Protein AF-A0AAU5LEC8-F1 (afdb_monomer_lite)

Foldseek 3Di:
DPDPQDWAWKWFQDPNDTDIWTFRDWDFDDDDDTFIWTWIDDPNDTDIDTCVRIDHDPPD

Structure (mmCIF, N/CA/C/O backbone):
data_AF-A0AAU5LEC8-F1
#
_entry.id   AF-A0AAU5LEC8-F1
#
loop_
_atom_site.group_PDB
_atom_site.id
_atom_site.type_symbol
_atom_site.label_atom_id
_atom_site.label_alt_id
_atom_site.label_comp_id
_atom_site.label_asym_id
_atom_site.label_entity_id
_atom_site.label_seq_id
_atom_site.pdbx_PDB_ins_code
_atom_site.Cartn_x
_atom_site.Cartn_y
_atom_site.Cartn_z
_atom_site.occupancy
_atom_site.B_iso_or_equiv
_atom_site.auth_seq_id
_atom_site.auth_comp_id
_atom_site.auth_asym_id
_atom_site.auth_atom_id
_atom_site.pdbx_PDB_model_num
ATOM 1 N N . MET A 1 1 ? 21.115 9.043 7.941 1.00 35.31 1 MET A N 1
ATOM 2 C CA . MET A 1 1 ? 20.939 7.599 8.210 1.00 35.31 1 MET A CA 1
ATOM 3 C C . MET A 1 1 ? 20.017 7.016 7.146 1.00 35.31 1 MET A C 1
ATOM 5 O O . MET A 1 1 ? 18.806 7.111 7.277 1.00 35.31 1 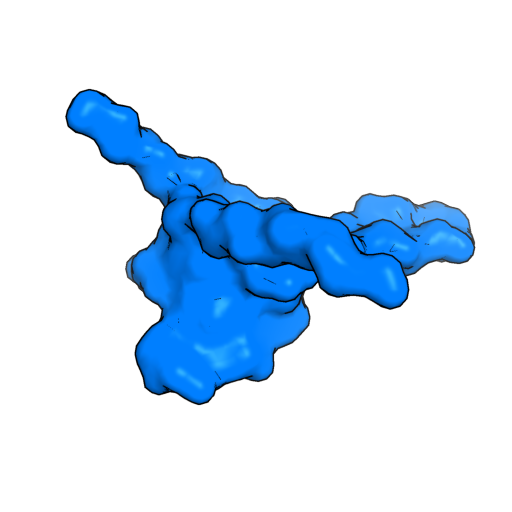MET A O 1
ATOM 9 N N . THR A 1 2 ? 20.566 6.480 6.059 1.00 40.50 2 THR A N 1
ATOM 10 C CA . THR A 1 2 ? 19.796 5.797 5.008 1.00 40.50 2 THR A CA 1
ATOM 11 C C . THR A 1 2 ? 19.586 4.351 5.450 1.00 40.50 2 THR A C 1
ATOM 13 O O . THR A 1 2 ? 20.410 3.476 5.193 1.00 40.50 2 THR A O 1
ATOM 16 N N . GLY A 1 3 ? 18.516 4.100 6.208 1.00 47.03 3 GLY A N 1
ATOM 17 C CA . GLY A 1 3 ? 18.061 2.731 6.436 1.00 47.03 3 GLY A CA 1
ATOM 18 C C . GLY A 1 3 ? 17.740 2.113 5.078 1.00 47.03 3 GLY A C 1
ATOM 19 O O . GLY A 1 3 ? 17.004 2.724 4.307 1.00 47.03 3 GLY A O 1
ATOM 20 N N . LYS A 1 4 ? 18.342 0.961 4.755 1.00 47.97 4 LYS A N 1
ATOM 21 C CA . LYS A 1 4 ? 18.119 0.255 3.487 1.00 47.97 4 LYS A CA 1
ATOM 22 C C . LYS A 1 4 ? 16.621 0.040 3.304 1.00 47.97 4 LYS A C 1
ATOM 24 O O . LYS A 1 4 ? 16.026 -0.801 3.978 1.00 47.97 4 LYS A O 1
ATOM 29 N N . TYR A 1 5 ? 16.029 0.828 2.417 1.00 61.22 5 TYR A N 1
ATOM 30 C CA . TYR A 1 5 ? 14.644 0.670 2.043 1.00 61.22 5 TYR A CA 1
ATOM 31 C C . TYR A 1 5 ? 14.566 -0.606 1.208 1.00 61.22 5 TYR A C 1
ATOM 33 O O . TYR A 1 5 ? 15.107 -0.647 0.108 1.00 61.22 5 TYR A O 1
ATOM 41 N N . ARG A 1 6 ? 14.019 -1.690 1.767 1.00 65.88 6 ARG A N 1
ATOM 42 C CA . ARG A 1 6 ? 13.788 -2.923 1.012 1.00 65.88 6 ARG A CA 1
ATOM 43 C C . ARG A 1 6 ? 12.345 -2.865 0.520 1.00 65.88 6 ARG A C 1
ATOM 45 O O . ARG A 1 6 ? 11.459 -2.998 1.367 1.00 65.88 6 ARG A O 1
ATOM 52 N N . PRO A 1 7 ? 12.106 -2.643 -0.784 1.00 74.69 7 PRO A N 1
ATOM 53 C CA . PRO A 1 7 ? 10.758 -2.673 -1.323 1.00 74.69 7 PRO A CA 1
ATOM 54 C C . PRO A 1 7 ? 10.136 -4.033 -1.014 1.00 74.69 7 PRO A C 1
ATOM 56 O O . PRO A 1 7 ? 10.794 -5.074 -1.128 1.00 74.69 7 PRO A O 1
ATOM 59 N N . VAL A 1 8 ? 8.895 -4.022 -0.535 1.00 87.81 8 VAL A N 1
ATOM 60 C CA . VAL A 1 8 ? 8.141 -5.249 -0.262 1.00 87.81 8 VAL A CA 1
ATOM 61 C C . VAL A 1 8 ? 7.032 -5.340 -1.303 1.00 87.81 8 VAL A C 1
ATOM 63 O O . VAL A 1 8 ? 6.132 -4.498 -1.252 1.00 87.81 8 VAL A O 1
ATOM 66 N N . PRO A 1 9 ? 7.066 -6.333 -2.211 1.00 91.50 9 PRO A N 1
ATOM 67 C CA . PRO A 1 9 ? 6.009 -6.512 -3.194 1.00 91.50 9 PRO A CA 1
ATOM 68 C C . PRO A 1 9 ? 4.707 -6.914 -2.496 1.00 91.50 9 PRO A C 1
ATOM 70 O O . PRO A 1 9 ? 4.676 -7.779 -1.610 1.00 91.50 9 PRO A O 1
ATOM 73 N N . VAL A 1 10 ? 3.625 -6.251 -2.880 1.00 93.25 10 VAL A N 1
ATOM 74 C CA . VAL A 1 10 ? 2.292 -6.408 -2.302 1.00 93.25 10 VAL A CA 1
ATOM 75 C C . VAL A 1 10 ? 1.217 -6.269 -3.376 1.00 93.25 10 VAL A C 1
ATOM 77 O O . VAL A 1 10 ? 1.469 -5.829 -4.497 1.00 93.25 10 VAL A O 1
ATOM 80 N N . GLN A 1 11 ? -0.016 -6.603 -3.005 1.00 95.69 11 GLN A N 1
ATOM 81 C CA . GLN A 1 11 ? -1.195 -6.133 -3.718 1.00 95.69 11 GLN A CA 1
ATOM 82 C C . GLN A 1 11 ? -1.943 -5.110 -2.872 1.00 95.69 11 GLN A C 1
ATOM 84 O O . GLN A 1 11 ? -2.168 -5.330 -1.679 1.00 95.69 11 GLN A O 1
ATOM 89 N N . ALA A 1 12 ? -2.353 -4.020 -3.509 1.00 94.19 12 ALA A N 1
ATOM 90 C CA . ALA A 1 12 ? -3.090 -2.926 -2.898 1.00 94.19 12 ALA A CA 1
ATOM 91 C C . ALA A 1 12 ? -4.481 -2.796 -3.516 1.00 94.19 12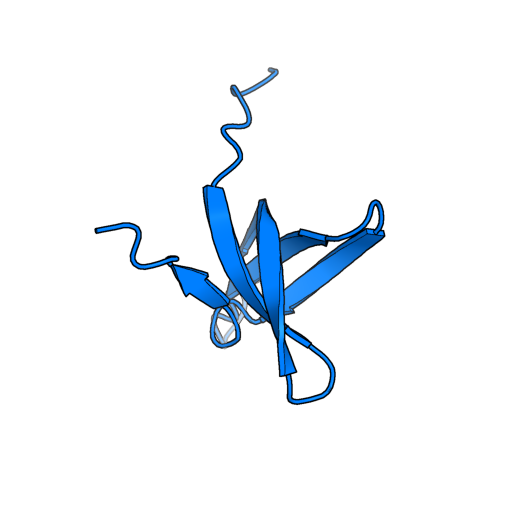 ALA A C 1
ATOM 93 O O . ALA A 1 12 ? -4.630 -2.934 -4.731 1.00 94.19 12 ALA A O 1
ATOM 94 N N . LEU A 1 13 ? -5.496 -2.553 -2.686 1.00 95.56 13 LEU A N 1
ATOM 95 C CA . LEU A 1 13 ? -6.853 -2.282 -3.143 1.00 95.56 13 LEU A CA 1
ATOM 96 C C . LEU A 1 13 ? -6.992 -0.788 -3.451 1.00 95.56 13 LEU A C 1
ATOM 98 O O . LEU A 1 13 ? -7.174 0.020 -2.545 1.00 95.56 13 LEU A O 1
ATOM 102 N N . LEU A 1 14 ? -6.928 -0.441 -4.734 1.00 92.44 14 LEU A N 1
ATOM 103 C CA . LEU A 1 14 ? -7.052 0.924 -5.244 1.00 92.44 14 LEU A CA 1
ATOM 104 C C . LEU A 1 14 ? -8.281 1.002 -6.150 1.00 92.44 14 LEU A C 1
ATOM 106 O O . LEU A 1 14 ? -8.458 0.159 -7.030 1.00 92.44 14 LEU A O 1
ATOM 110 N N . CYS A 1 15 ? -9.160 1.978 -5.917 1.00 91.19 15 CYS A N 1
ATOM 111 C CA . CYS A 1 15 ? -10.395 2.162 -6.697 1.00 91.19 15 CYS A CA 1
ATOM 112 C C . CYS A 1 15 ? -11.230 0.869 -6.859 1.00 91.19 15 CYS A C 1
ATOM 114 O O . CYS A 1 15 ? -11.790 0.605 -7.920 1.00 91.19 15 CYS A O 1
ATOM 116 N N . GLY A 1 16 ? -11.276 0.025 -5.820 1.00 94.31 16 GLY A N 1
ATOM 117 C CA . GLY A 1 16 ? -12.009 -1.249 -5.834 1.00 94.31 16 GLY A CA 1
ATOM 118 C C . GLY A 1 16 ? -11.314 -2.405 -6.567 1.00 94.31 16 GLY A C 1
ATOM 119 O O . GLY A 1 16 ? -11.897 -3.482 -6.682 1.00 94.31 16 GLY A O 1
ATOM 120 N N . ARG A 1 17 ? -10.070 -2.232 -7.033 1.00 94.50 17 ARG A N 1
ATOM 121 C CA . ARG A 1 17 ? -9.288 -3.262 -7.730 1.00 94.50 17 ARG A CA 1
ATOM 122 C C . ARG A 1 17 ? -7.969 -3.554 -7.019 1.00 94.50 17 ARG A C 1
ATOM 124 O O . ARG A 1 17 ? -7.306 -2.652 -6.524 1.00 94.50 17 ARG A O 1
ATOM 131 N N . TRP A 1 18 ? -7.565 -4.823 -7.012 1.00 94.81 18 TRP A N 1
ATOM 132 C CA . TRP A 1 18 ? -6.230 -5.218 -6.564 1.00 94.81 18 TRP A CA 1
ATOM 133 C C . TRP A 1 18 ? -5.190 -4.925 -7.648 1.00 94.81 18 TRP A C 1
ATOM 135 O O . TRP A 1 18 ? -5.310 -5.417 -8.773 1.00 94.81 18 TRP A O 1
ATOM 145 N N . VAL A 1 19 ? -4.178 -4.137 -7.298 1.00 93.81 19 VAL A N 1
ATOM 146 C CA . VAL A 1 19 ? -3.078 -3.718 -8.176 1.00 93.81 19 VAL A CA 1
ATOM 147 C C . VAL A 1 19 ? -1.748 -4.127 -7.544 1.00 93.81 19 VAL A C 1
ATOM 149 O O . VAL A 1 19 ? -1.622 -4.134 -6.319 1.00 93.81 19 VAL A O 1
ATOM 152 N N . ALA A 1 20 ? -0.770 -4.504 -8.368 1.00 94.69 20 ALA A N 1
ATOM 153 C CA . ALA A 1 20 ? 0.590 -4.771 -7.910 1.00 94.69 20 ALA A CA 1
ATOM 154 C C . ALA A 1 20 ? 1.266 -3.461 -7.476 1.00 94.69 20 ALA A C 1
ATOM 156 O O . ALA A 1 20 ? 1.194 -2.462 -8.191 1.00 94.69 20 ALA A O 1
ATOM 157 N N . ALA A 1 21 ? 1.901 -3.473 -6.309 1.00 93.94 21 ALA A N 1
ATOM 158 C CA . ALA A 1 21 ? 2.558 -2.307 -5.735 1.00 93.94 21 ALA A CA 1
ATOM 159 C C . ALA A 1 21 ? 3.742 -2.723 -4.854 1.00 93.94 21 ALA A C 1
ATOM 161 O O . ALA A 1 21 ? 3.892 -3.896 -4.498 1.00 93.94 21 ALA A O 1
ATOM 162 N N . GLU A 1 22 ? 4.544 -1.747 -4.445 1.00 93.94 22 GLU A N 1
ATOM 163 C CA . GLU A 1 22 ? 5.634 -1.937 -3.492 1.00 93.94 22 GLU A CA 1
ATOM 164 C C . GLU A 1 22 ? 5.452 -1.026 -2.282 1.00 93.94 22 GLU A C 1
ATOM 166 O O . GLU A 1 22 ? 5.189 0.165 -2.419 1.00 93.94 22 GLU A O 1
ATOM 171 N N . VAL A 1 23 ? 5.597 -1.568 -1.071 1.00 92.25 23 VAL A N 1
ATOM 172 C CA . VAL A 1 23 ? 5.622 -0.731 0.137 1.00 92.25 23 VAL A CA 1
ATOM 173 C C . VAL A 1 23 ? 6.947 0.013 0.197 1.00 92.25 23 VAL A C 1
ATOM 175 O O . VAL A 1 23 ? 7.993 -0.632 0.247 1.00 92.25 23 VAL A O 1
ATOM 178 N N . VAL A 1 24 ? 6.866 1.348 0.249 1.00 91.75 24 VAL A N 1
ATOM 179 C CA . VAL A 1 24 ? 7.994 2.294 0.274 1.00 91.75 24 VAL A CA 1
ATOM 180 C C . VAL A 1 24 ? 8.046 3.214 1.505 1.00 91.75 24 VAL A C 1
ATOM 182 O O . VAL A 1 24 ? 9.035 3.910 1.715 1.00 91.75 24 VAL A O 1
ATOM 185 N N . ALA A 1 25 ? 7.040 3.200 2.385 1.00 88.81 25 ALA A N 1
ATOM 186 C CA . ALA A 1 25 ? 7.156 3.682 3.770 1.00 88.81 25 ALA A CA 1
ATOM 187 C C . ALA A 1 25 ? 6.042 3.099 4.650 1.00 88.81 25 ALA A C 1
ATOM 189 O O . ALA A 1 25 ? 5.009 2.650 4.161 1.00 88.81 25 ALA A O 1
ATOM 190 N N . VAL A 1 26 ? 6.232 3.129 5.970 1.00 87.19 26 VAL A N 1
ATOM 191 C CA . VAL A 1 26 ? 5.175 2.807 6.936 1.00 87.19 26 VAL A CA 1
ATOM 192 C C . VAL A 1 26 ? 5.121 3.911 7.974 1.00 87.19 26 VAL A C 1
ATOM 194 O O . VAL A 1 26 ? 6.134 4.230 8.595 1.00 87.19 26 VAL A O 1
ATOM 197 N N . ARG A 1 27 ? 3.928 4.451 8.208 1.00 87.25 27 ARG A N 1
ATOM 198 C CA . ARG A 1 27 ? 3.666 5.427 9.262 1.00 87.25 27 ARG A CA 1
ATOM 199 C C . ARG A 1 27 ? 2.632 4.860 10.226 1.00 87.25 27 ARG A C 1
ATOM 201 O O . ARG A 1 27 ? 1.639 4.260 9.821 1.00 87.25 27 ARG A O 1
ATOM 208 N N . ARG A 1 28 ? 2.864 5.061 11.523 1.00 81.12 28 ARG A N 1
ATOM 209 C CA . ARG A 1 28 ? 1.854 4.857 12.567 1.00 81.12 28 ARG A CA 1
ATOM 210 C C . ARG A 1 28 ? 1.403 6.233 13.032 1.00 81.12 28 ARG A C 1
ATOM 212 O O . ARG A 1 28 ? 2.249 7.034 13.421 1.00 81.12 28 ARG A O 1
ATOM 219 N N . THR A 1 29 ? 0.112 6.529 12.978 1.00 72.44 29 THR A N 1
ATOM 220 C CA . THR A 1 29 ? -0.427 7.741 13.605 1.00 72.44 29 THR A CA 1
ATOM 221 C C . THR A 1 29 ? -0.855 7.385 15.022 1.00 72.44 29 THR A C 1
ATOM 223 O O . THR A 1 29 ? -1.809 6.638 15.219 1.00 72.44 29 THR A O 1
ATOM 226 N N . SER A 1 30 ? -0.101 7.846 16.022 1.00 65.00 30 SER A N 1
ATOM 227 C CA . SER A 1 30 ? -0.397 7.582 17.430 1.00 65.00 30 SER A CA 1
ATOM 228 C C . SER A 1 30 ? -1.094 8.772 18.082 1.00 65.00 30 SER A C 1
ATOM 230 O O . SER A 1 30 ? -0.423 9.662 18.594 1.00 65.00 30 SER A O 1
ATOM 232 N N . THR A 1 31 ? -2.422 8.729 18.121 1.00 54.78 31 THR A N 1
ATOM 233 C CA . THR A 1 31 ? -3.239 9.281 19.212 1.00 54.78 31 THR A CA 1
ATOM 234 C C . THR A 1 31 ? -4.633 8.658 19.085 1.00 54.78 31 THR A C 1
ATOM 236 O O . THR A 1 31 ? -5.252 8.751 18.034 1.00 54.78 31 THR A O 1
ATOM 239 N N . SER A 1 32 ? -5.055 7.920 20.114 1.00 55.09 32 SER A N 1
ATOM 240 C CA . SER A 1 32 ? -6.394 7.326 20.337 1.00 55.09 32 SER A CA 1
ATOM 241 C C . SER A 1 32 ? -7.037 6.365 19.312 1.00 55.09 32 SER A C 1
ATOM 243 O O . SER A 1 32 ? -8.036 5.744 19.661 1.00 55.09 32 SER A O 1
ATOM 245 N N . GLY A 1 33 ? -6.472 6.123 18.126 1.00 55.97 33 GLY A N 1
ATOM 246 C CA . GLY A 1 33 ? -6.989 5.113 17.187 1.00 55.97 33 GLY A CA 1
ATOM 247 C C . GLY A 1 33 ? -5.938 4.714 16.160 1.00 55.97 33 GLY A C 1
ATOM 248 O O . GLY A 1 33 ? -5.757 5.406 15.167 1.00 55.97 33 GLY A O 1
ATOM 249 N N . ALA A 1 34 ? -5.188 3.641 16.428 1.00 63.56 34 ALA A N 1
ATOM 250 C CA . ALA A 1 34 ? -3.984 3.272 15.682 1.00 63.56 34 ALA A CA 1
ATOM 251 C C . ALA A 1 34 ? -4.268 2.889 14.214 1.00 63.56 34 ALA A C 1
ATOM 253 O O . ALA A 1 34 ? -4.319 1.711 13.868 1.00 63.56 34 ALA A O 1
ATOM 254 N N . VAL A 1 35 ? -4.392 3.883 13.335 1.00 64.06 35 VAL A N 1
ATOM 255 C CA . VAL A 1 35 ? -4.377 3.684 11.885 1.00 64.06 35 VAL A CA 1
ATOM 256 C C . VAL A 1 35 ? -2.927 3.484 11.455 1.00 64.06 35 VAL A C 1
ATOM 258 O O . VAL A 1 35 ? -2.031 4.287 11.749 1.00 64.06 35 VAL A O 1
ATOM 261 N N . ARG A 1 36 ? -2.672 2.365 10.778 1.00 86.44 36 ARG A N 1
ATOM 262 C CA . ARG A 1 36 ? -1.385 2.100 10.142 1.00 86.44 36 ARG A CA 1
ATOM 263 C C . ARG A 1 36 ? -1.521 2.490 8.682 1.00 86.44 36 ARG A C 1
ATOM 265 O O . ARG A 1 36 ? -2.312 1.889 7.972 1.00 86.44 36 ARG A O 1
ATOM 272 N N . GLN A 1 37 ? -0.736 3.463 8.242 1.00 90.94 37 GLN A N 1
ATOM 273 C CA . GLN A 1 37 ? -0.668 3.837 6.834 1.00 90.94 37 GLN A CA 1
ATOM 274 C C . GLN A 1 37 ? 0.609 3.284 6.211 1.00 90.94 37 GLN A C 1
ATOM 276 O O . GLN A 1 37 ? 1.654 3.178 6.868 1.00 90.94 37 GLN A O 1
ATOM 281 N N . VAL A 1 38 ? 0.524 2.940 4.934 1.00 91.88 38 VAL A N 1
ATOM 282 C CA . VAL A 1 38 ? 1.665 2.533 4.116 1.00 91.88 38 VAL A CA 1
ATOM 283 C C . VAL A 1 38 ? 1.741 3.428 2.893 1.00 91.88 38 VAL A C 1
ATOM 285 O O . VAL A 1 38 ? 0.718 3.731 2.287 1.00 91.88 38 VAL A O 1
ATOM 288 N N . LEU A 1 39 ? 2.948 3.882 2.572 1.00 93.12 39 LEU A N 1
ATOM 289 C CA . LEU A 1 39 ? 3.223 4.535 1.303 1.00 93.12 39 LEU A CA 1
ATOM 290 C C . LEU A 1 39 ? 3.525 3.428 0.310 1.00 93.12 39 LEU A C 1
ATOM 292 O O . LEU A 1 39 ? 4.384 2.583 0.581 1.00 93.12 39 LEU A O 1
ATOM 296 N N . LEU A 1 40 ? 2.806 3.431 -0.797 1.00 93.38 40 LEU A N 1
ATOM 297 C CA . LEU A 1 40 ? 2.991 2.500 -1.890 1.00 93.38 40 LEU A CA 1
ATOM 298 C C . LEU A 1 40 ? 3.560 3.214 -3.099 1.00 93.38 40 LEU A C 1
ATOM 300 O O . LEU A 1 40 ? 3.185 4.35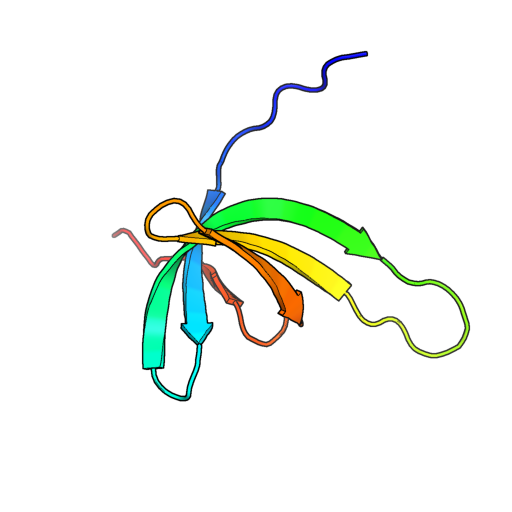3 -3.363 1.00 93.38 40 LEU A O 1
ATOM 304 N N . GLU A 1 41 ? 4.395 2.509 -3.849 1.00 93.69 41 GLU A N 1
ATOM 305 C CA . GLU A 1 41 ? 4.677 2.826 -5.240 1.00 93.69 41 GLU A CA 1
ATOM 306 C C . GLU A 1 41 ? 3.896 1.876 -6.157 1.00 93.69 41 GLU A C 1
ATOM 308 O O . GLU A 1 41 ? 3.949 0.655 -5.987 1.00 93.69 41 GLU A O 1
ATOM 313 N N . HIS A 1 42 ? 3.178 2.423 -7.137 1.00 92.00 42 HIS A N 1
ATOM 314 C CA . HIS A 1 42 ? 2.596 1.662 -8.242 1.00 92.00 42 HIS A CA 1
ATOM 315 C C . HIS A 1 42 ? 2.622 2.504 -9.524 1.00 92.00 42 HIS A C 1
ATOM 317 O O . HIS A 1 42 ? 2.245 3.671 -9.517 1.00 92.00 42 HIS A O 1
ATOM 323 N N . HIS A 1 43 ? 3.064 1.930 -10.646 1.00 90.38 43 HIS A N 1
ATOM 324 C CA . HIS A 1 43 ? 3.131 2.626 -11.943 1.00 90.38 43 HIS A CA 1
ATOM 325 C C . HIS A 1 43 ? 3.852 3.998 -11.909 1.00 90.38 43 HIS A C 1
ATOM 327 O O . HIS A 1 43 ? 3.483 4.901 -12.653 1.00 90.38 43 HIS A O 1
ATOM 333 N N . GLY A 1 44 ? 4.861 4.174 -11.044 1.00 91.00 4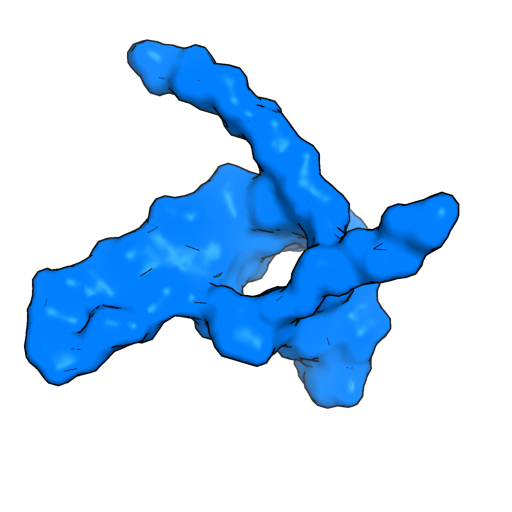4 GLY A N 1
ATOM 334 C CA . GLY A 1 44 ? 5.572 5.449 -10.867 1.00 91.00 44 GLY A CA 1
ATOM 335 C C . GLY A 1 44 ? 4.833 6.495 -10.019 1.00 91.00 44 GLY A C 1
ATOM 336 O O . GLY A 1 44 ? 5.295 7.631 -9.912 1.00 91.00 44 GLY A O 1
ATOM 337 N N . HIS A 1 45 ? 3.704 6.133 -9.404 1.00 92.44 45 HIS A N 1
ATOM 338 C CA . HIS A 1 45 ? 2.947 6.977 -8.484 1.00 92.44 45 HIS A CA 1
ATOM 339 C C . HIS A 1 45 ? 3.158 6.550 -7.033 1.00 92.44 45 HIS A C 1
ATOM 341 O O . HIS A 1 45 ? 3.244 5.359 -6.739 1.00 92.44 45 HIS A O 1
ATOM 347 N N . LEU A 1 46 ? 3.209 7.538 -6.134 1.00 94.38 46 LEU A N 1
ATOM 348 C CA . LEU A 1 46 ? 3.335 7.346 -4.693 1.00 94.38 46 LEU A CA 1
ATOM 349 C C . LEU A 1 46 ? 2.032 7.711 -3.982 1.00 94.38 46 LEU A C 1
ATOM 351 O O . LEU A 1 46 ? 1.579 8.852 -4.083 1.00 94.38 46 LEU A O 1
ATOM 355 N N . GLU A 1 47 ? 1.468 6.776 -3.219 1.00 93.12 47 GLU A N 1
ATOM 356 C CA . GLU A 1 47 ? 0.196 6.980 -2.517 1.00 93.12 47 GLU A CA 1
ATOM 357 C C . GLU 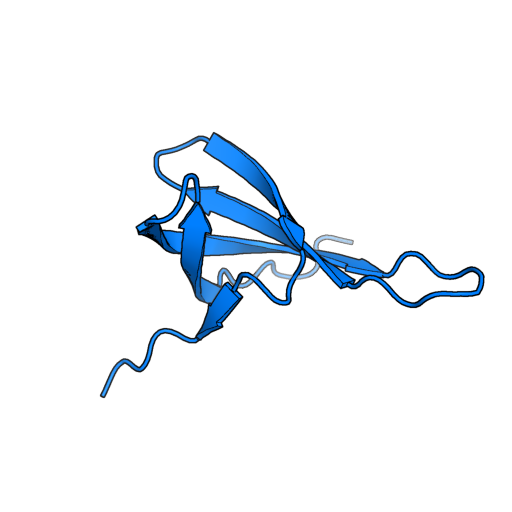A 1 47 ? 0.220 6.425 -1.086 1.00 93.12 47 GLU A C 1
ATOM 359 O O . GLU A 1 47 ? 0.650 5.295 -0.843 1.00 93.12 47 GLU A O 1
ATOM 364 N N . TRP A 1 48 ? -0.239 7.227 -0.118 1.00 93.12 48 TRP A N 1
ATOM 365 C CA . TRP A 1 48 ? -0.476 6.768 1.252 1.00 93.12 48 TRP A CA 1
ATOM 366 C C . TRP A 1 48 ? -1.865 6.153 1.357 1.00 93.12 48 TRP A C 1
ATOM 368 O O . TRP A 1 48 ? -2.859 6.857 1.198 1.00 93.12 48 TRP A O 1
ATOM 378 N N . ILE A 1 49 ? -1.934 4.876 1.726 1.00 92.25 49 ILE A N 1
ATOM 379 C CA . ILE A 1 49 ? -3.206 4.188 1.958 1.00 92.25 49 ILE A CA 1
ATOM 380 C C . ILE A 1 49 ? -3.240 3.507 3.325 1.00 92.25 49 ILE A C 1
ATOM 382 O O . ILE A 1 49 ? -2.213 3.344 3.994 1.00 92.25 49 ILE A O 1
ATOM 386 N N . ASP A 1 50 ? -4.434 3.103 3.751 1.00 91.81 50 ASP A N 1
ATOM 387 C CA . ASP A 1 50 ? -4.598 2.272 4.941 1.00 91.81 50 ASP A CA 1
ATOM 388 C C . ASP A 1 50 ? -3.938 0.899 4.723 1.00 91.81 50 ASP A C 1
ATOM 390 O O . ASP A 1 50 ? -4.144 0.240 3.703 1.00 91.81 50 ASP A O 1
ATOM 394 N N . ALA A 1 51 ? -3.146 0.442 5.693 1.00 90.38 51 ALA A N 1
ATOM 395 C CA . ALA A 1 51 ? -2.500 -0.864 5.658 1.00 90.38 51 ALA A CA 1
ATOM 396 C C . ALA A 1 51 ? -3.502 -2.029 5.584 1.00 90.38 51 ALA A C 1
ATOM 398 O O . ALA A 1 51 ? -3.128 -3.106 5.123 1.00 90.38 51 ALA A O 1
ATOM 399 N N . ALA A 1 52 ? -4.756 -1.833 6.010 1.00 91.38 52 ALA A N 1
ATOM 400 C CA . ALA A 1 52 ? -5.831 -2.813 5.857 1.00 91.38 52 ALA A CA 1
ATOM 401 C C . ALA A 1 52 ? -6.189 -3.0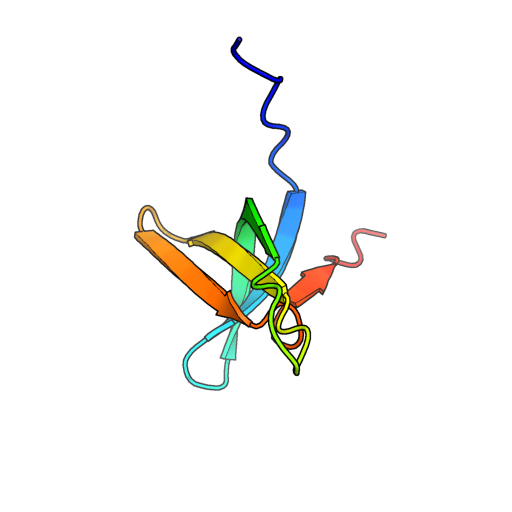85 4.383 1.00 91.38 52 ALA A C 1
ATOM 403 O O . ALA A 1 52 ? -6.717 -4.149 4.062 1.00 91.38 52 ALA A O 1
ATOM 404 N N . LEU A 1 53 ? -5.866 -2.153 3.481 1.00 94.19 53 LEU A N 1
ATOM 405 C CA . LEU A 1 53 ? -6.079 -2.272 2.036 1.00 94.19 53 LEU A CA 1
ATOM 406 C C . LEU A 1 53 ? -4.888 -2.915 1.313 1.00 94.19 53 LEU A C 1
ATOM 408 O O . LEU A 1 53 ? -4.854 -2.946 0.084 1.00 94.19 53 LEU A O 1
ATOM 412 N N . VAL A 1 54 ? -3.909 -3.438 2.055 1.00 93.12 54 VAL A N 1
ATOM 413 C CA . VAL A 1 54 ? -2.712 -4.077 1.505 1.00 93.12 54 VAL A CA 1
ATOM 414 C C . VAL A 1 54 ? -2.627 -5.524 1.952 1.00 93.12 54 VAL A C 1
ATOM 416 O O . VAL A 1 54 ? -2.769 -5.852 3.129 1.00 93.12 54 VAL A O 1
ATOM 419 N N . ARG A 1 55 ? -2.317 -6.409 1.006 1.00 93.88 55 ARG A N 1
ATOM 420 C CA . ARG A 1 55 ? -2.010 -7.813 1.279 1.00 93.88 55 ARG A CA 1
ATOM 421 C C . ARG A 1 55 ? -0.654 -8.179 0.704 1.00 93.88 55 ARG A C 1
ATOM 423 O O . ARG A 1 55 ? -0.267 -7.694 -0.356 1.00 93.88 55 ARG A O 1
ATOM 430 N N . ARG A 1 56 ? 0.066 -9.066 1.393 1.00 86.00 56 ARG A N 1
ATOM 431 C CA . ARG A 1 56 ? 1.288 -9.649 0.831 1.00 86.00 56 ARG A CA 1
ATOM 432 C C . ARG A 1 56 ? 0.937 -10.421 -0.425 1.00 86.00 56 ARG A C 1
ATOM 434 O O . ARG A 1 56 ? -0.043 -11.172 -0.425 1.00 86.00 56 ARG A O 1
ATOM 441 N N . ASP A 1 57 ? 1.752 -10.242 -1.453 1.00 76.94 57 ASP A N 1
ATOM 442 C CA . ASP A 1 57 ? 1.653 -11.098 -2.615 1.00 76.94 57 ASP A CA 1
ATOM 443 C C . ASP A 1 57 ? 2.028 -12.522 -2.187 1.00 76.94 57 ASP A C 1
ATOM 445 O O . ASP A 1 57 ? 3.057 -12.746 -1.541 1.00 76.94 57 ASP A O 1
ATOM 449 N N . ARG A 1 58 ? 1.144 -13.487 -2.450 1.00 63.25 58 ARG A N 1
ATOM 450 C CA . ARG A 1 58 ? 1.434 -14.899 -2.184 1.00 63.25 58 ARG A CA 1
ATOM 451 C C . ARG A 1 58 ? 2.223 -15.416 -3.375 1.00 63.25 58 ARG A C 1
ATOM 453 O O . ARG A 1 58 ? 1.692 -16.172 -4.182 1.00 63.25 58 ARG A O 1
ATOM 460 N N . VAL A 1 59 ? 3.476 -14.993 -3.487 1.00 54.88 59 VAL A N 1
ATOM 461 C CA . VAL A 1 59 ? 4.406 -15.640 -4.409 1.00 54.88 59 VAL A CA 1
ATOM 462 C C . VAL A 1 59 ? 4.667 -17.033 -3.834 1.00 54.88 59 VAL A C 1
ATOM 464 O O . VAL A 1 59 ? 5.213 -17.161 -2.736 1.00 54.88 59 VAL A O 1
ATOM 467 N N . ARG A 1 60 ? 4.122 -18.048 -4.509 1.00 45.66 60 ARG A N 1
ATOM 468 C CA . ARG A 1 60 ? 4.353 -19.468 -4.231 1.00 45.66 60 ARG A CA 1
ATOM 469 C C . ARG A 1 60 ? 5.726 -19.881 -4.736 1.00 45.66 60 ARG A C 1
ATOM 471 O O . ARG A 1 60 ? 6.119 -19.359 -5.800 1.00 45.66 60 ARG A O 1
#

Radius of gyration: 12.13 Å; chains: 1; bounding box: 33×29×32 Å

pLDDT: mean 81.72, std 16.88, range [35.31, 95.69]

Sequence (60 aa):
MTGKYRPVPVQALLCGRWVAAEVVAVRRTSTSGAVRQVLLEHHGHLEWIDAALVRRDRVR

Secondary structure (DSSP, 8-state):
-------EEEEEEETTEEEEEEEEEEEEE-SSS-EEEEEEEETTEEEEEEGGGEEE----